Protein AF-A0A1E7L959-F1 (afdb_monomer_lite)

Foldseek 3Di:
DDLLVLLLVLLQDDLVCNVVSLQVVLVVCVVVVNPVSSVSSNVQARADLLLSLLLLCLVVPVVLCVVLLVLLVQLVVCVVVVPPVSNVVSVVVLVVSLVVSLVVSQVSCVVVVHHDDPVSSVLNSQLSVQLSPDVVSVVVSNSSNHRYRDHHDPPPPPPPD

Radius of gyration: 17.58 Å; chains: 1; bounding box: 43×31×48 Å

Organism: NCBI:txid518642

Sequence (161 aa):
MELDEVADELYGLRPQEFTAARDERARRARADGQRELAADIRSLRRPTAAAWASNLLVREQGEQVAPLLRLGEELRGAHRRLDGRELRTLSHRQHQLVDALAGKAAALASDAGSPLGQQARQEVAQTLHAVLADPDAAREWAAGRLSKPLAAAPGFEAAAR

pLDDT: mean 90.66, std 12.25, range [34.0, 97.44]

Structure (mmCIF, N/CA/C/O backbone):
data_AF-A0A1E7L959-F1
#
_entry.id   AF-A0A1E7L959-F1
#
loop_
_atom_site.group_PDB
_atom_site.id
_atom_site.type_symbol
_atom_site.label_atom_id
_atom_site.label_alt_id
_atom_site.label_comp_id
_atom_site.label_asym_id
_atom_site.label_entity_id
_atom_site.label_seq_id
_atom_site.pdbx_PDB_ins_code
_atom_site.Cartn_x
_atom_site.Cartn_y
_atom_site.Cartn_z
_atom_site.occupancy
_atom_site.B_iso_or_equiv
_atom_site.auth_seq_id
_atom_site.auth_comp_id
_atom_site.auth_asym_id
_atom_site.auth_atom_id
_atom_site.pdbx_PDB_model_num
ATOM 1 N N . MET A 1 1 ? -17.228 -12.710 11.879 1.00 71.12 1 MET A N 1
ATOM 2 C CA . MET A 1 1 ? -16.456 -11.517 11.508 1.00 71.12 1 MET A CA 1
ATOM 3 C C . MET A 1 1 ? -15.015 -11.863 11.764 1.00 71.12 1 MET A C 1
ATOM 5 O O . MET A 1 1 ? -14.642 -12.033 12.921 1.00 71.12 1 ME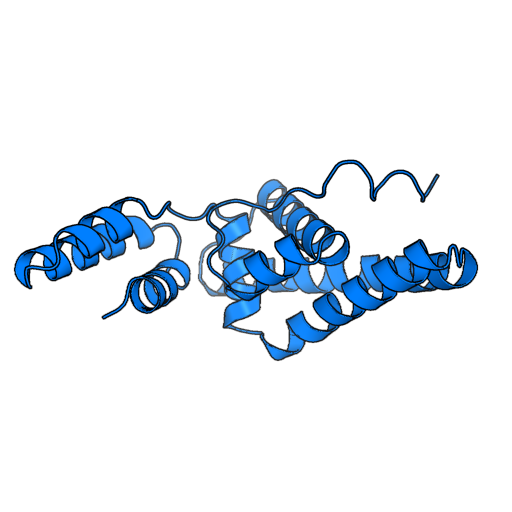T A O 1
ATOM 9 N N . GLU A 1 2 ? -14.265 -12.043 10.690 1.00 89.50 2 GLU A N 1
ATOM 10 C CA . GLU A 1 2 ? -12.842 -12.371 10.754 1.00 89.50 2 GLU A CA 1
ATOM 11 C C . GLU A 1 2 ? -12.003 -11.087 10.765 1.00 89.50 2 GLU A C 1
ATOM 13 O O . GLU A 1 2 ? -12.464 -10.025 10.337 1.00 89.50 2 GLU A O 1
ATOM 18 N N . LEU A 1 3 ? -10.760 -11.165 11.247 1.00 90.44 3 LEU A N 1
ATOM 19 C CA . LEU A 1 3 ? -9.862 -10.004 11.302 1.00 90.44 3 LEU A CA 1
ATOM 20 C C . LEU A 1 3 ? -9.667 -9.355 9.924 1.00 90.44 3 LEU A C 1
ATOM 22 O O . LEU A 1 3 ? -9.639 -8.129 9.833 1.00 90.44 3 LEU A O 1
ATOM 26 N N . ASP A 1 4 ? -9.564 -10.165 8.869 1.00 90.88 4 ASP A N 1
ATOM 27 C CA . ASP A 1 4 ? -9.371 -9.680 7.502 1.00 90.88 4 ASP A CA 1
ATOM 28 C C . ASP A 1 4 ? -10.560 -8.851 7.003 1.00 90.88 4 ASP A C 1
ATOM 30 O O . ASP A 1 4 ? -10.346 -7.787 6.427 1.00 90.88 4 ASP A O 1
ATOM 34 N N . GLU A 1 5 ? -11.798 -9.260 7.305 1.00 91.12 5 GLU A N 1
ATOM 35 C CA . GLU A 1 5 ? -13.008 -8.502 6.947 1.00 91.12 5 GLU A CA 1
ATOM 36 C C . GLU A 1 5 ? -13.015 -7.131 7.636 1.00 91.12 5 GLU A C 1
ATOM 38 O O . GLU A 1 5 ? -13.273 -6.102 7.010 1.00 91.12 5 GLU A O 1
ATOM 43 N N . VAL A 1 6 ? -12.663 -7.091 8.927 1.00 92.81 6 VAL A N 1
ATOM 44 C CA . VAL A 1 6 ? -12.575 -5.827 9.676 1.00 92.81 6 VAL A CA 1
ATOM 45 C C . VAL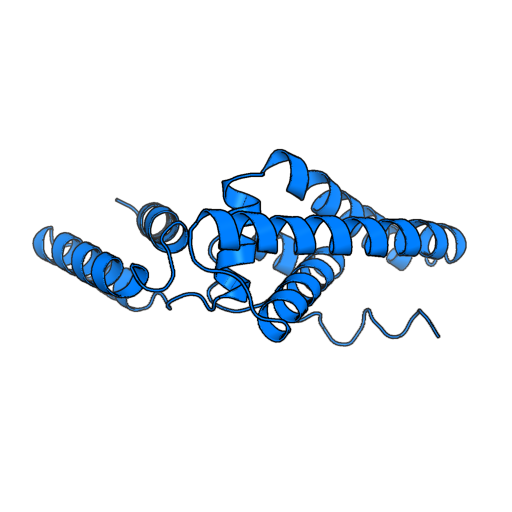 A 1 6 ? -11.461 -4.949 9.133 1.00 92.81 6 VAL A C 1
ATOM 47 O O . VAL A 1 6 ? -11.637 -3.739 8.997 1.00 92.81 6 VAL A O 1
ATOM 50 N N . ALA A 1 7 ? -10.304 -5.533 8.837 1.00 93.00 7 ALA A N 1
ATOM 51 C CA . ALA A 1 7 ? -9.190 -4.793 8.281 1.00 93.00 7 ALA A CA 1
ATOM 52 C C . ALA A 1 7 ? -9.550 -4.230 6.898 1.00 93.00 7 ALA A C 1
ATOM 54 O O . ALA A 1 7 ? -9.211 -3.082 6.614 1.00 93.00 7 ALA A O 1
ATOM 55 N N . ASP A 1 8 ? -10.287 -4.975 6.074 1.00 92.62 8 ASP A N 1
ATOM 56 C CA . ASP A 1 8 ? -10.742 -4.500 4.772 1.00 92.62 8 ASP A CA 1
ATOM 57 C C . ASP A 1 8 ? -11.702 -3.322 4.864 1.00 92.62 8 ASP A C 1
ATOM 59 O O . ASP A 1 8 ? -11.545 -2.357 4.115 1.00 92.62 8 ASP A O 1
ATOM 63 N N . GLU A 1 9 ? -12.637 -3.344 5.808 1.00 92.94 9 GLU A N 1
ATOM 64 C CA . GLU A 1 9 ? -13.481 -2.181 6.074 1.00 92.94 9 GLU A CA 1
ATOM 65 C C . GLU A 1 9 ? -12.647 -0.989 6.562 1.00 92.94 9 GLU A C 1
ATOM 67 O O . GLU A 1 9 ? -12.766 0.115 6.032 1.00 92.94 9 GLU A O 1
ATOM 72 N N . LEU A 1 10 ? -11.777 -1.201 7.557 1.00 95.25 10 LEU A N 1
ATOM 73 C CA . LEU A 1 10 ? -11.017 -0.124 8.193 1.00 95.25 10 LEU A CA 1
ATOM 74 C C . LEU A 1 10 ? -10.033 0.548 7.233 1.00 95.25 10 LEU A C 1
ATOM 76 O O . LEU A 1 10 ? -9.949 1.774 7.216 1.00 95.25 10 LEU A O 1
ATOM 80 N N . TYR A 1 11 ? -9.301 -0.219 6.423 1.00 95.44 11 TYR A N 1
ATOM 81 C CA . TYR A 1 11 ? -8.339 0.330 5.462 1.00 95.44 11 TYR A CA 1
ATOM 82 C C . TYR A 1 11 ? -8.994 0.942 4.213 1.00 95.44 11 TYR A C 1
ATOM 84 O O . TYR A 1 11 ? -8.295 1.611 3.449 1.00 95.44 11 TYR A O 1
ATOM 92 N N . GLY A 1 12 ? -10.309 0.771 4.027 1.00 91.50 12 GLY A N 1
ATOM 93 C CA . GLY A 1 12 ? -11.105 1.527 3.055 1.00 91.50 12 GLY A CA 1
ATOM 94 C C . GLY A 1 12 ? -11.533 2.917 3.547 1.00 91.50 12 GLY A C 1
ATOM 95 O O . GLY A 1 12 ? -11.858 3.782 2.736 1.00 91.50 12 GLY A O 1
ATOM 96 N N . LEU A 1 13 ? -11.507 3.167 4.860 1.00 93.44 13 LEU A N 1
ATOM 97 C CA . LEU A 1 13 ? -11.876 4.462 5.436 1.00 93.44 13 LEU A CA 1
ATOM 98 C C . LEU A 1 13 ? -10.776 5.505 5.251 1.00 93.44 13 LEU A C 1
ATOM 100 O O . LEU A 1 13 ? -9.591 5.184 5.114 1.00 93.44 13 LEU A O 1
ATOM 104 N N . ARG A 1 14 ? -11.151 6.786 5.341 1.00 92.25 14 ARG A N 1
ATOM 105 C CA . ARG A 1 14 ? -10.158 7.862 5.374 1.00 92.25 14 ARG A CA 1
ATOM 106 C C . ARG A 1 14 ? -9.314 7.758 6.649 1.00 92.25 14 ARG A C 1
ATOM 108 O O . ARG A 1 14 ? -9.831 7.368 7.704 1.00 92.25 14 ARG A O 1
ATOM 115 N N . PRO A 1 15 ? -8.033 8.173 6.624 1.00 91.19 15 PRO A N 1
ATOM 116 C CA . PRO A 1 15 ? -7.161 8.074 7.793 1.00 91.19 15 PRO A CA 1
ATOM 117 C C . PRO A 1 15 ? -7.732 8.754 9.046 1.00 91.19 15 PRO A C 1
ATOM 119 O O . PRO A 1 15 ? -7.504 8.283 10.160 1.00 91.19 15 PRO A O 1
ATOM 122 N N . GLN A 1 16 ? -8.487 9.846 8.889 1.00 92.00 16 GLN A N 1
ATOM 123 C CA . GLN A 1 16 ? -9.102 10.565 10.008 1.00 92.00 16 GLN A CA 1
ATOM 124 C C . GLN A 1 16 ? -10.241 9.769 10.674 1.00 92.00 16 GLN A C 1
ATOM 126 O O . GLN A 1 16 ? -10.470 9.928 11.870 1.00 92.00 16 GLN A O 1
ATOM 131 N N . GLU A 1 17 ? -10.916 8.891 9.931 1.00 93.81 17 GLU A N 1
ATOM 132 C CA . GLU A 1 17 ? -12.043 8.068 10.402 1.00 93.81 17 GLU A CA 1
ATOM 133 C C . GLU A 1 17 ? -11.577 6.727 10.990 1.00 93.81 17 GLU A C 1
ATOM 135 O O . GLU A 1 17 ? -12.257 6.138 11.833 1.00 93.81 17 GLU A O 1
ATOM 140 N N . PHE A 1 18 ? -10.383 6.274 10.593 1.00 95.69 18 PHE A N 1
ATOM 141 C CA . PHE A 1 18 ? -9.832 4.963 10.931 1.00 95.69 18 PHE A CA 1
ATOM 142 C C . PHE A 1 18 ? -9.842 4.663 12.434 1.00 95.69 18 PHE A C 1
ATOM 144 O O . PHE A 1 18 ? -10.320 3.613 12.852 1.00 95.69 18 PHE A O 1
ATOM 151 N N . THR A 1 19 ? -9.311 5.566 13.265 1.00 94.94 19 THR A N 1
ATOM 152 C CA . THR A 1 19 ? -9.138 5.295 14.703 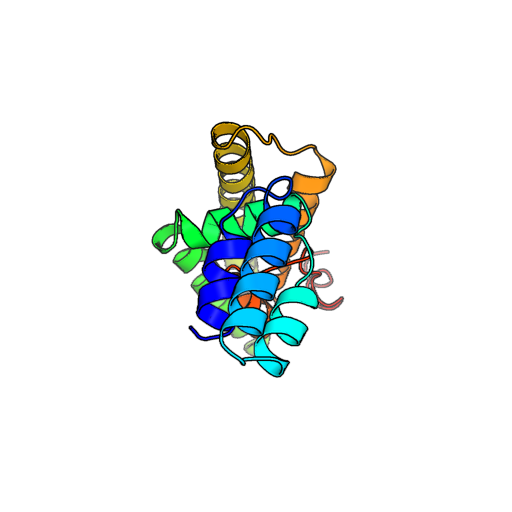1.00 94.94 19 THR A CA 1
ATOM 153 C C . THR A 1 19 ? -10.481 5.108 15.404 1.00 94.94 19 THR A C 1
ATOM 155 O O . THR A 1 19 ? -10.646 4.151 16.156 1.00 94.94 19 THR A O 1
ATOM 158 N N . ALA A 1 20 ? -11.451 5.984 15.121 1.00 96.38 20 ALA A N 1
ATOM 159 C CA . ALA A 1 20 ? -12.779 5.905 15.722 1.00 96.38 20 ALA A CA 1
ATOM 160 C C . ALA A 1 20 ? -13.502 4.615 15.305 1.00 96.38 20 ALA A C 1
ATOM 162 O O . ALA A 1 20 ? -14.057 3.913 16.151 1.00 96.38 20 ALA A O 1
ATOM 163 N N . ALA A 1 21 ? -13.435 4.259 14.019 1.00 96.81 21 ALA A N 1
ATOM 164 C CA . ALA A 1 21 ? -14.020 3.023 13.514 1.00 96.81 21 ALA A CA 1
ATOM 165 C C . ALA A 1 21 ? -13.336 1.772 14.091 1.00 96.81 21 ALA A C 1
ATOM 167 O O . ALA A 1 21 ? -14.020 0.837 14.505 1.00 96.81 21 ALA A O 1
ATOM 168 N N . ARG A 1 22 ? -11.999 1.758 14.185 1.00 97.25 22 ARG A N 1
ATOM 169 C CA . ARG A 1 22 ? -11.227 0.647 14.764 1.00 97.25 22 ARG A CA 1
ATOM 170 C C . ARG A 1 22 ? -11.616 0.404 16.216 1.00 97.25 22 ARG A C 1
ATOM 172 O O . ARG A 1 22 ? -11.838 -0.738 16.617 1.00 97.25 22 ARG A O 1
ATOM 179 N N . ASP A 1 23 ? -11.710 1.471 17.001 1.00 97.00 23 ASP A N 1
ATOM 180 C CA . ASP A 1 23 ? -12.041 1.371 18.418 1.00 97.00 23 ASP A CA 1
ATOM 181 C C . ASP A 1 23 ? -13.487 0.885 18.615 1.00 97.00 23 ASP A C 1
ATOM 183 O O . ASP A 1 23 ? -13.741 0.053 19.490 1.00 97.00 23 ASP A O 1
ATOM 187 N N . GLU A 1 24 ? -14.413 1.309 17.747 1.00 96.56 24 GLU A N 1
ATOM 188 C CA . GLU A 1 24 ? -15.788 0.806 17.719 1.00 96.56 24 GLU A CA 1
ATOM 189 C C . GLU A 1 24 ? -15.859 -0.685 17.365 1.00 96.56 24 GLU A C 1
ATOM 191 O O . GLU A 1 24 ? -16.514 -1.460 18.065 1.00 96.56 24 GLU A O 1
ATOM 196 N N . ARG A 1 25 ? -15.155 -1.116 16.311 1.00 95.62 25 ARG A N 1
ATOM 197 C CA . ARG A 1 25 ? -15.092 -2.528 15.898 1.00 95.62 25 ARG A CA 1
ATOM 198 C C . ARG A 1 25 ? -14.493 -3.402 17.001 1.00 95.62 25 ARG A C 1
ATOM 200 O O . ARG A 1 25 ? -15.067 -4.429 17.355 1.00 95.62 25 ARG A O 1
ATOM 207 N N . ALA A 1 26 ? -13.413 -2.947 17.636 1.00 96.12 26 ALA A N 1
ATOM 208 C CA . ALA A 1 26 ? -12.806 -3.639 18.769 1.00 96.12 26 ALA A CA 1
ATOM 209 C C . ALA A 1 26 ? -13.713 -3.684 20.011 1.00 96.12 26 ALA A C 1
ATOM 211 O O . ALA A 1 26 ? -13.611 -4.609 20.820 1.00 96.12 26 ALA A O 1
ATOM 212 N N . ARG A 1 27 ? -14.573 -2.680 20.219 1.00 96.25 27 ARG A N 1
ATOM 213 C CA . ARG A 1 27 ? -15.561 -2.689 21.305 1.00 96.25 27 ARG A CA 1
ATOM 214 C C . ARG A 1 27 ? -16.646 -3.734 21.048 1.00 96.25 27 ARG A C 1
ATOM 216 O O . ARG A 1 27 ? -16.962 -4.483 21.967 1.00 96.25 27 ARG A O 1
ATOM 223 N N . ARG A 1 28 ? -17.159 -3.814 19.815 1.00 94.56 28 ARG A N 1
ATOM 224 C CA . ARG A 1 28 ? -18.163 -4.814 19.407 1.00 94.56 28 ARG A CA 1
ATOM 225 C C . ARG A 1 28 ? -17.632 -6.237 19.547 1.00 94.56 28 ARG A C 1
ATOM 227 O O . ARG A 1 28 ? -18.209 -7.005 20.301 1.00 94.56 28 ARG A O 1
ATOM 234 N N . ALA A 1 29 ? -16.453 -6.524 18.992 1.00 95.25 29 ALA A N 1
ATOM 235 C CA . ALA A 1 29 ? -15.816 -7.835 19.132 1.00 95.25 29 ALA A CA 1
ATOM 236 C C . ALA A 1 29 ? -15.636 -8.254 20.609 1.00 95.25 29 ALA A C 1
ATOM 238 O O . ALA A 1 29 ? -15.861 -9.408 20.962 1.00 95.25 29 ALA A O 1
ATOM 239 N N . ARG A 1 30 ? -15.301 -7.318 21.519 1.00 94.62 30 ARG A N 1
ATOM 240 C CA . ARG A 1 30 ? -15.271 -7.617 22.968 1.00 94.62 30 ARG A CA 1
ATOM 241 C C . ARG A 1 30 ? -16.648 -7.941 23.540 1.00 94.62 30 ARG A C 1
ATOM 243 O O . ARG A 1 30 ? -16.729 -8.841 24.372 1.00 94.62 30 ARG A O 1
ATOM 250 N N . ALA A 1 31 ? -17.680 -7.189 23.158 1.00 95.25 31 ALA A N 1
ATOM 251 C CA . ALA A 1 31 ? -19.051 -7.417 23.614 1.00 95.25 31 ALA A CA 1
ATOM 252 C C . ALA A 1 31 ? -19.573 -8.791 23.162 1.00 95.25 31 ALA A C 1
ATOM 254 O O . ALA A 1 31 ? -20.251 -9.465 23.932 1.00 95.25 31 ALA A O 1
ATOM 255 N N . ASP A 1 32 ? -19.138 -9.241 21.986 1.00 94.31 32 ASP A N 1
ATOM 256 C CA . ASP A 1 32 ? -19.468 -10.546 21.408 1.00 94.31 32 ASP A CA 1
ATOM 257 C C . ASP A 1 32 ? -18.585 -11.692 21.956 1.00 94.31 32 ASP A C 1
ATOM 259 O O . ASP A 1 32 ? -18.640 -12.824 21.480 1.00 94.31 32 ASP A O 1
ATOM 263 N N . GLY A 1 33 ? -17.744 -11.423 22.963 1.00 95.62 33 GLY A N 1
ATOM 264 C CA . GLY A 1 33 ? -16.875 -12.415 23.611 1.00 95.62 33 GLY A CA 1
ATOM 265 C C . GLY A 1 33 ? -15.560 -12.713 22.878 1.00 95.62 33 GLY A C 1
ATOM 266 O O . GLY A 1 33 ? -14.728 -13.462 23.390 1.00 95.62 33 GLY A O 1
ATOM 267 N N . GLN A 1 34 ? -15.307 -12.082 21.731 1.00 95.75 34 GLN A N 1
ATOM 268 C CA . GLN A 1 34 ? -14.137 -12.303 20.876 1.00 95.75 34 GLN A CA 1
ATOM 269 C C . GLN A 1 34 ? -12.937 -11.451 21.329 1.00 95.75 34 GLN A C 1
ATOM 271 O O . GLN A 1 34 ? -12.534 -10.475 20.690 1.00 95.75 34 GLN A O 1
ATOM 276 N N . ARG A 1 35 ? -12.364 -11.790 22.490 1.00 94.19 35 ARG A N 1
ATOM 277 C CA . ARG A 1 35 ? -11.302 -10.986 23.129 1.00 94.19 35 ARG A CA 1
ATOM 278 C C . ARG A 1 35 ? -10.013 -10.890 22.309 1.00 94.19 35 ARG A C 1
ATOM 280 O O . ARG A 1 35 ? -9.429 -9.808 22.282 1.00 94.19 35 ARG A O 1
ATOM 287 N N . GLU A 1 36 ? -9.594 -11.985 21.677 1.00 95.81 36 GLU A N 1
ATOM 288 C CA . GLU A 1 36 ? -8.386 -12.042 20.837 1.00 95.81 36 GLU A CA 1
ATOM 289 C C . GLU A 1 36 ? -8.557 -11.183 19.585 1.00 95.81 36 GLU A C 1
ATOM 291 O O . GLU A 1 36 ? -7.820 -10.216 19.414 1.00 95.81 36 GLU A O 1
ATOM 296 N N . LEU A 1 37 ? -9.638 -11.398 18.826 1.00 93.94 37 LEU A N 1
ATOM 297 C CA . LEU A 1 37 ? -9.999 -10.558 17.680 1.00 93.94 37 LEU A CA 1
ATOM 298 C C . LEU A 1 37 ? -10.025 -9.068 18.048 1.00 93.94 37 LEU A C 1
ATOM 300 O O . LEU A 1 37 ? -9.526 -8.212 17.324 1.00 93.94 37 LEU A O 1
ATOM 304 N N . ALA A 1 38 ? -10.574 -8.724 19.210 1.00 95.75 38 ALA A N 1
ATOM 305 C CA . ALA A 1 38 ? -10.619 -7.343 19.654 1.00 95.75 38 ALA A CA 1
ATOM 306 C C . ALA A 1 38 ? -9.262 -6.754 20.087 1.00 95.75 38 ALA A C 1
ATOM 308 O O . ALA A 1 38 ? -9.139 -5.526 20.212 1.00 95.75 38 ALA A O 1
ATOM 309 N N . ALA A 1 39 ? -8.275 -7.592 20.410 1.00 96.12 39 ALA A N 1
ATOM 310 C CA . ALA A 1 39 ? -6.888 -7.183 20.602 1.00 96.12 39 ALA A CA 1
ATOM 311 C C . ALA A 1 39 ? -6.209 -6.982 19.242 1.00 96.12 39 ALA A C 1
ATOM 313 O O . ALA A 1 39 ? -5.598 -5.933 19.029 1.00 96.12 39 ALA A O 1
ATOM 314 N N . ASP A 1 40 ? -6.434 -7.899 18.303 1.00 96.25 40 ASP A N 1
ATOM 315 C CA . ASP A 1 40 ? -5.896 -7.826 16.946 1.00 96.25 40 ASP A CA 1
ATOM 316 C C . ASP A 1 40 ? -6.398 -6.584 16.208 1.00 96.25 40 ASP A C 1
ATOM 318 O O . ASP A 1 40 ? -5.590 -5.802 15.705 1.00 96.25 40 ASP A O 1
ATOM 322 N N . ILE A 1 41 ? -7.704 -6.294 16.259 1.00 95.81 41 ILE A N 1
ATOM 323 C CA . ILE A 1 41 ? -8.280 -5.069 15.682 1.00 95.81 41 ILE A CA 1
ATOM 324 C C . ILE A 1 41 ? -7.615 -3.818 16.272 1.00 95.81 41 ILE A C 1
ATOM 326 O O . ILE A 1 41 ? -7.314 -2.878 15.542 1.00 95.81 41 ILE A O 1
ATOM 330 N N . ARG A 1 42 ? -7.341 -3.781 17.585 1.00 94.81 42 ARG A N 1
ATOM 331 C CA . ARG A 1 42 ? -6.664 -2.630 18.219 1.00 94.81 42 ARG A CA 1
ATOM 332 C C . ARG A 1 42 ? -5.206 -2.490 17.797 1.00 94.81 42 ARG A C 1
ATOM 334 O O . ARG A 1 42 ? -4.687 -1.374 17.826 1.00 94.81 42 ARG A O 1
ATOM 341 N N . SER A 1 43 ? -4.558 -3.592 17.427 1.00 95.81 43 SER A N 1
ATOM 342 C CA . SER A 1 43 ? -3.177 -3.590 16.948 1.00 95.81 43 SER A CA 1
ATOM 343 C C . SER A 1 43 ? -3.041 -2.970 15.551 1.00 95.81 43 SER A C 1
ATOM 345 O O . SER A 1 43 ? -1.967 -2.463 15.210 1.00 95.81 43 SER A O 1
ATOM 347 N N . LEU A 1 44 ? -4.137 -2.927 14.777 1.00 95.88 44 LEU A N 1
ATOM 348 C CA . LEU A 1 44 ? -4.165 -2.307 13.457 1.00 95.88 44 LEU A CA 1
ATOM 349 C C . LEU A 1 44 ? -3.777 -0.829 13.541 1.00 95.88 44 LEU A C 1
ATOM 351 O O . LEU A 1 44 ? -4.316 -0.031 14.325 1.00 95.88 44 LEU A O 1
ATOM 355 N N . ARG A 1 45 ? -2.812 -0.466 12.698 1.00 95.81 45 ARG A N 1
ATOM 356 C CA . ARG A 1 45 ? -2.251 0.880 12.639 1.00 95.81 45 ARG A CA 1
ATOM 357 C C . ARG A 1 45 ? -2.994 1.711 11.613 1.00 95.81 45 ARG A C 1
ATOM 359 O O . ARG A 1 45 ? -3.206 1.262 10.488 1.00 95.81 45 ARG A O 1
ATOM 366 N N . ARG A 1 46 ? -3.297 2.952 11.996 1.00 95.38 46 ARG A N 1
ATOM 367 C CA . ARG A 1 46 ? -3.820 3.961 11.077 1.00 95.38 46 ARG A CA 1
ATOM 368 C C . ARG A 1 46 ? -2.861 4.117 9.889 1.00 95.38 46 ARG A C 1
ATOM 370 O O . ARG A 1 46 ? -1.670 4.327 10.138 1.00 95.38 46 ARG A O 1
ATOM 377 N N . PRO A 1 47 ? -3.355 4.057 8.642 1.00 96.06 47 PRO A N 1
ATOM 378 C CA . PRO A 1 47 ? -2.514 4.254 7.474 1.00 96.06 47 PRO A CA 1
ATOM 379 C C . PRO A 1 47 ? -1.975 5.686 7.400 1.00 96.06 47 PRO A C 1
ATOM 381 O O . PRO A 1 47 ? -2.653 6.646 7.781 1.00 96.06 47 PRO A O 1
ATOM 384 N N . THR A 1 48 ? -0.752 5.845 6.890 1.00 96.56 48 THR A N 1
ATOM 385 C CA . THR A 1 48 ? -0.270 7.157 6.431 1.00 96.56 48 THR A CA 1
ATOM 386 C C . THR A 1 48 ? -1.061 7.611 5.200 1.00 96.56 48 THR A C 1
ATOM 388 O O . THR A 1 48 ? -1.716 6.803 4.544 1.00 96.56 48 THR A O 1
ATOM 391 N N . ALA A 1 49 ? -0.992 8.900 4.851 1.00 95.62 49 ALA A N 1
ATOM 392 C CA . ALA A 1 49 ? -1.692 9.425 3.674 1.00 95.62 49 ALA A CA 1
ATOM 393 C C . ALA A 1 49 ? -1.282 8.704 2.375 1.00 95.62 49 ALA A C 1
ATOM 395 O O . ALA A 1 49 ? -2.141 8.349 1.572 1.00 95.62 49 ALA A O 1
ATOM 396 N N . ALA A 1 50 ? 0.015 8.433 2.200 1.00 96.44 50 ALA A N 1
ATOM 397 C CA . ALA A 1 50 ? 0.526 7.685 1.056 1.00 96.44 50 ALA A CA 1
ATOM 398 C C . ALA A 1 50 ? 0.068 6.218 1.059 1.00 96.44 50 ALA A C 1
ATOM 400 O O . ALA A 1 50 ? -0.387 5.722 0.034 1.00 96.44 50 ALA A O 1
ATOM 401 N N . ALA A 1 51 ? 0.117 5.537 2.211 1.00 97.19 51 ALA A N 1
ATOM 402 C CA . ALA A 1 51 ? -0.346 4.153 2.324 1.00 97.19 51 ALA A CA 1
ATOM 403 C C . ALA A 1 51 ? -1.848 4.026 2.028 1.00 97.19 51 ALA A C 1
ATOM 405 O O . ALA A 1 51 ? -2.264 3.141 1.286 1.00 97.19 51 ALA A O 1
ATOM 406 N N . TRP A 1 52 ? -2.655 4.953 2.548 1.00 97.44 52 TRP A N 1
ATOM 407 C CA . TRP A 1 52 ? -4.087 5.011 2.270 1.00 97.44 52 TRP A CA 1
ATOM 408 C C . TRP A 1 52 ? -4.380 5.258 0.787 1.00 97.44 52 TRP A C 1
ATOM 410 O O . TRP A 1 52 ? -5.193 4.542 0.214 1.00 97.44 52 TRP A O 1
ATOM 420 N N . ALA A 1 53 ? -3.688 6.197 0.136 1.00 96.50 53 ALA A N 1
ATOM 421 C CA . ALA A 1 53 ? -3.871 6.434 -1.297 1.00 96.50 53 ALA A CA 1
ATOM 422 C C . ALA A 1 53 ? -3.474 5.215 -2.149 1.00 96.50 53 ALA A C 1
ATOM 424 O O . ALA A 1 53 ? -4.156 4.888 -3.120 1.00 96.50 53 ALA A O 1
ATOM 425 N N . SER A 1 54 ? -2.415 4.500 -1.758 1.00 96.31 54 SER A N 1
ATOM 426 C CA . SER A 1 54 ? -2.029 3.229 -2.379 1.00 96.31 54 SER A CA 1
ATOM 427 C C . SER A 1 54 ? -3.088 2.137 -2.183 1.00 96.31 54 SER A C 1
ATOM 429 O O . SER A 1 54 ? -3.356 1.394 -3.125 1.00 96.31 54 SER A O 1
ATOM 431 N N . ASN A 1 55 ? -3.720 2.053 -1.005 1.00 96.31 55 ASN A N 1
ATOM 432 C CA . ASN A 1 55 ? -4.832 1.128 -0.749 1.00 96.31 55 ASN A CA 1
ATOM 433 C C . ASN A 1 55 ? -6.067 1.490 -1.580 1.00 96.31 55 ASN A C 1
ATOM 435 O O . ASN A 1 55 ? -6.701 0.610 -2.156 1.00 96.31 55 ASN A O 1
ATOM 439 N N . LEU A 1 56 ? -6.389 2.783 -1.671 1.00 94.50 56 LEU A N 1
ATOM 440 C CA . LEU A 1 56 ? -7.516 3.297 -2.446 1.00 94.50 56 LEU A CA 1
ATOM 441 C C . LEU A 1 56 ? -7.368 2.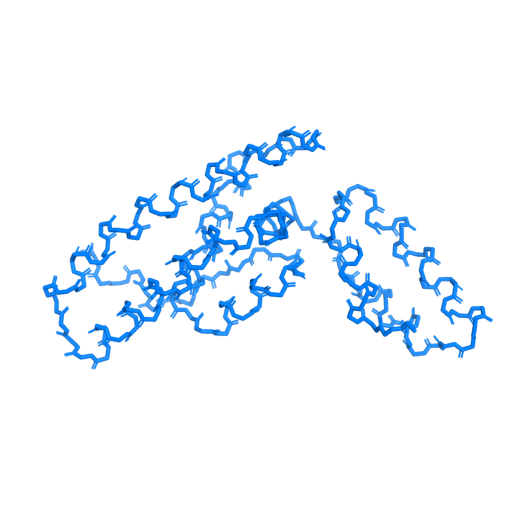953 -3.931 1.00 94.50 56 LEU A C 1
ATOM 443 O O . LEU A 1 56 ? -8.327 2.526 -4.564 1.00 94.50 56 LEU A O 1
ATOM 447 N N . LEU A 1 57 ? -6.151 3.054 -4.472 1.00 94.06 57 LEU A N 1
ATOM 448 C CA . LEU A 1 57 ? -5.858 2.648 -5.845 1.00 94.06 57 LEU A CA 1
ATOM 449 C C . LEU A 1 57 ? -6.170 1.161 -6.089 1.00 94.06 57 LEU A C 1
ATOM 451 O O . LEU A 1 57 ? -6.765 0.825 -7.107 1.00 94.06 57 LEU A O 1
ATOM 455 N N . VAL A 1 58 ? -5.810 0.272 -5.162 1.00 94.06 58 VAL A N 1
ATOM 456 C CA . VAL A 1 58 ? -6.085 -1.172 -5.286 1.00 94.06 58 VAL A CA 1
ATOM 457 C C . VAL A 1 58 ? -7.578 -1.470 -5.156 1.00 94.06 58 VAL A C 1
ATOM 459 O O . VAL A 1 58 ? -8.110 -2.276 -5.916 1.00 94.06 58 VAL A O 1
ATOM 462 N N . ARG A 1 59 ? -8.261 -0.790 -4.231 1.00 90.44 59 ARG A N 1
ATOM 463 C CA . ARG A 1 59 ? -9.682 -1.008 -3.923 1.00 90.44 59 ARG A CA 1
ATOM 464 C C . ARG A 1 59 ? -10.614 -0.491 -5.016 1.00 90.44 59 ARG A C 1
ATOM 466 O O . ARG A 1 59 ? -11.540 -1.191 -5.404 1.00 90.44 59 ARG A O 1
ATOM 473 N N . GLU A 1 60 ? -10.344 0.697 -5.546 1.00 87.88 60 GLU A N 1
ATOM 474 C CA . GLU A 1 60 ? -11.206 1.354 -6.539 1.00 87.88 60 GLU A CA 1
ATOM 475 C C . GLU A 1 60 ? -10.835 0.993 -7.983 1.00 87.88 60 GLU A C 1
ATOM 477 O O . GLU A 1 60 ? -11.607 1.229 -8.910 1.00 87.88 60 GLU A O 1
ATOM 482 N N . GLN A 1 61 ? -9.612 0.501 -8.218 1.00 82.56 61 GLN A N 1
ATOM 483 C CA . GLN A 1 61 ? -9.048 0.358 -9.565 1.00 82.56 61 GLN A CA 1
ATOM 484 C C . GLN A 1 61 ? -8.306 -0.969 -9.752 1.00 82.56 61 GLN A C 1
ATOM 486 O O . GLN A 1 61 ? -7.244 -1.010 -10.378 1.00 82.56 61 GLN A O 1
ATOM 491 N N . GLY A 1 62 ? -8.891 -2.064 -9.257 1.00 76.44 62 GLY A N 1
ATOM 492 C CA . GLY A 1 62 ? -8.332 -3.421 -9.335 1.00 76.44 62 GLY A CA 1
ATOM 493 C C . GLY A 1 62 ? -7.829 -3.827 -10.732 1.00 76.44 62 GLY A C 1
ATOM 494 O O . GLY A 1 62 ? -6.748 -4.396 -10.878 1.00 76.44 62 GLY A O 1
ATOM 495 N N . GLU A 1 63 ? -8.545 -3.461 -11.798 1.00 78.75 63 GLU A N 1
ATOM 496 C CA . GLU A 1 63 ? -8.112 -3.762 -13.173 1.00 78.75 63 GLU A CA 1
ATOM 497 C C . GLU A 1 63 ? -6.881 -2.956 -13.613 1.00 78.75 63 GLU A C 1
ATOM 499 O O . GLU A 1 63 ? -6.078 -3.423 -14.422 1.00 78.75 63 GLU A O 1
ATOM 504 N N . GLN A 1 64 ? -6.699 -1.752 -13.066 1.00 80.12 64 GLN A N 1
ATOM 505 C CA . GLN A 1 64 ? -5.616 -0.843 -13.451 1.00 80.12 64 GLN A CA 1
ATOM 506 C C . GLN A 1 64 ? -4.326 -1.095 -12.674 1.00 80.12 64 GLN A C 1
ATOM 508 O O . GLN A 1 64 ? -3.260 -0.675 -13.122 1.00 80.12 64 GLN A O 1
ATOM 513 N N . VAL A 1 65 ? -4.391 -1.829 -11.559 1.00 86.56 65 VAL A N 1
ATOM 514 C CA . VAL A 1 65 ? -3.198 -2.286 -10.831 1.00 86.56 65 VAL A CA 1
ATOM 515 C C . VAL A 1 65 ? -2.596 -3.564 -11.426 1.00 86.56 65 VAL A C 1
ATOM 517 O O . VAL A 1 65 ? -1.388 -3.782 -11.324 1.00 86.56 65 VAL A O 1
ATOM 520 N N . ALA A 1 66 ? -3.388 -4.375 -12.137 1.00 90.44 66 ALA A N 1
ATOM 521 C CA . ALA A 1 66 ? -2.922 -5.616 -12.760 1.00 90.44 66 ALA A CA 1
ATOM 522 C C . ALA A 1 66 ? -1.762 -5.434 -13.772 1.00 90.44 66 ALA A C 1
ATOM 524 O O . ALA A 1 66 ? -0.838 -6.252 -13.762 1.00 90.44 66 ALA A O 1
ATOM 525 N N . PRO A 1 67 ? -1.731 -4.385 -14.625 1.00 93.44 67 PRO A N 1
ATOM 526 C CA . PRO A 1 67 ? -0.567 -4.077 -15.454 1.00 93.44 67 PRO A CA 1
ATOM 527 C C . PRO A 1 67 ? 0.733 -3.884 -14.665 1.00 93.44 67 PRO A C 1
ATOM 529 O O . PRO A 1 67 ? 1.783 -4.291 -15.156 1.00 93.44 67 PRO A O 1
ATOM 532 N N . LEU A 1 68 ? 0.677 -3.300 -13.460 1.00 94.50 68 LEU A N 1
ATOM 533 C CA . LEU A 1 68 ? 1.866 -3.083 -12.631 1.00 94.50 68 LEU A CA 1
ATOM 534 C C . LEU A 1 68 ? 2.399 -4.411 -12.092 1.00 94.50 68 LEU A C 1
ATOM 536 O O . LEU A 1 68 ? 3.596 -4.668 -12.168 1.00 94.50 68 LEU A O 1
ATOM 540 N N . LEU A 1 69 ? 1.506 -5.283 -11.618 1.00 94.50 69 LEU A N 1
ATOM 541 C CA . LEU A 1 69 ? 1.878 -6.611 -11.124 1.00 94.50 69 LEU A CA 1
ATOM 542 C C . LEU A 1 69 ? 2.558 -7.447 -12.219 1.00 94.50 69 LEU A C 1
ATOM 544 O O . LEU A 1 69 ? 3.642 -7.988 -11.994 1.00 94.50 69 LEU A O 1
ATOM 548 N N . ARG A 1 70 ? 1.982 -7.462 -13.432 1.00 95.00 70 ARG A N 1
ATOM 549 C CA . ARG A 1 70 ? 2.581 -8.138 -14.597 1.00 95.00 70 ARG A CA 1
ATOM 550 C C . ARG A 1 70 ? 3.935 -7.547 -14.977 1.00 95.00 70 ARG A C 1
ATOM 552 O O . ARG A 1 70 ? 4.876 -8.291 -15.227 1.00 95.00 70 ARG A O 1
ATOM 559 N N . LEU A 1 71 ? 4.061 -6.219 -14.975 1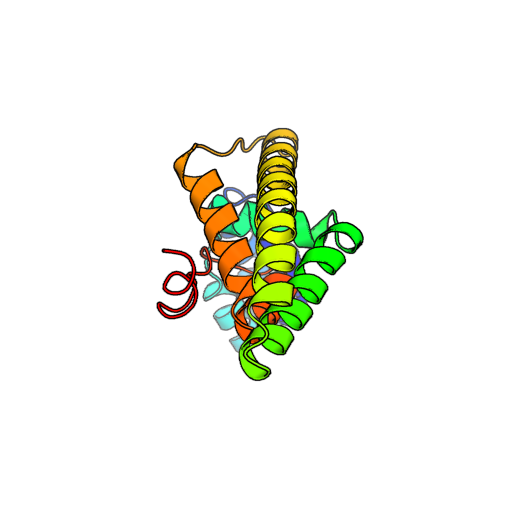.00 95.56 71 LEU A N 1
ATOM 560 C CA . LEU A 1 71 ? 5.336 -5.567 -15.267 1.00 95.56 71 LEU A CA 1
ATOM 561 C C . LEU A 1 71 ? 6.422 -5.946 -14.248 1.00 95.56 71 LEU A 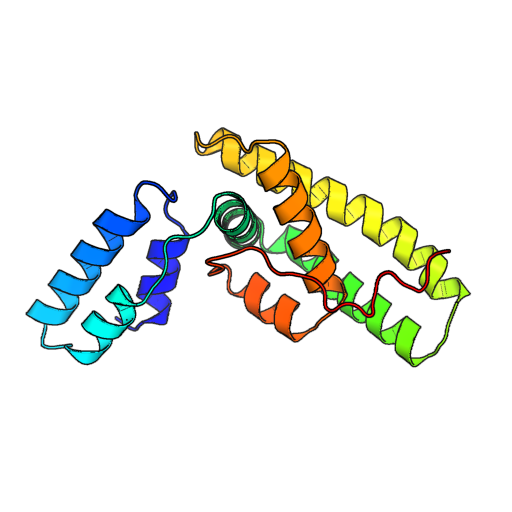C 1
ATOM 563 O O . LEU A 1 71 ? 7.571 -6.152 -14.630 1.00 95.56 71 LEU A O 1
ATOM 567 N N . GLY A 1 72 ? 6.069 -6.087 -12.968 1.00 94.62 72 GLY A N 1
ATOM 568 C CA . GLY A 1 72 ? 6.995 -6.570 -11.942 1.00 94.62 72 GLY A CA 1
ATOM 569 C C . GLY A 1 72 ? 7.488 -7.994 -12.222 1.00 94.62 72 GLY A C 1
ATOM 570 O O . GLY A 1 72 ? 8.671 -8.292 -12.060 1.00 94.62 72 GLY A O 1
ATOM 571 N N . GLU A 1 73 ? 6.611 -8.882 -12.692 1.00 94.75 73 GLU A N 1
ATOM 572 C CA . GLU A 1 73 ? 6.994 -10.236 -13.111 1.00 94.75 73 GLU A CA 1
ATOM 573 C C . GLU A 1 73 ? 7.922 -10.230 -14.334 1.00 94.75 73 GLU A C 1
ATOM 575 O O . GLU A 1 73 ? 8.948 -10.919 -14.313 1.00 94.75 73 GLU A O 1
ATOM 580 N N . GLU A 1 74 ? 7.602 -9.426 -15.355 1.00 95.50 74 GLU A N 1
ATOM 581 C CA . GLU A 1 74 ? 8.423 -9.229 -16.559 1.00 95.50 74 GLU A CA 1
ATOM 582 C C . GLU A 1 74 ? 9.831 -8.731 -16.182 1.00 95.50 74 GLU A C 1
ATOM 584 O O . GLU A 1 74 ? 10.827 -9.351 -16.560 1.00 95.50 74 GLU A O 1
ATOM 589 N N . LEU A 1 75 ? 9.924 -7.676 -15.361 1.00 93.38 75 LEU A N 1
ATOM 590 C CA . LEU A 1 75 ? 11.188 -7.089 -14.899 1.00 93.38 75 LEU A CA 1
ATOM 591 C C . LEU A 1 75 ? 12.043 -8.095 -14.127 1.00 93.38 75 LEU A C 1
ATOM 593 O O . LEU A 1 75 ? 13.217 -8.295 -14.445 1.00 93.38 75 LEU A O 1
ATOM 597 N N . ARG A 1 76 ? 11.463 -8.773 -13.130 1.00 92.56 76 ARG A N 1
ATOM 598 C CA . ARG A 1 76 ? 12.185 -9.792 -12.351 1.00 92.56 76 ARG A CA 1
ATOM 599 C C . ARG A 1 76 ? 12.619 -10.968 -13.231 1.00 92.56 76 ARG A C 1
ATOM 601 O O . ARG A 1 76 ? 13.683 -11.544 -13.005 1.00 92.56 76 ARG A O 1
ATOM 608 N N . GLY A 1 77 ? 11.818 -11.328 -14.234 1.00 93.88 77 GLY A N 1
ATOM 609 C CA . GLY A 1 77 ? 12.155 -12.336 -15.238 1.00 93.88 77 GLY A CA 1
ATOM 610 C C . GLY A 1 77 ? 13.352 -11.936 -16.101 1.00 93.88 77 GLY A C 1
ATOM 611 O O . GLY A 1 77 ? 14.299 -12.714 -16.214 1.00 93.88 77 GLY A O 1
ATOM 612 N N . ALA A 1 78 ? 13.337 -10.723 -16.656 1.00 92.75 78 ALA A N 1
ATOM 613 C CA . ALA A 1 78 ? 14.426 -10.174 -17.463 1.00 92.75 78 ALA A CA 1
ATOM 614 C C . ALA A 1 78 ? 15.728 -10.041 -16.653 1.00 92.75 78 ALA A C 1
ATOM 616 O O . ALA A 1 78 ? 16.795 -10.421 -17.138 1.00 92.75 78 ALA A O 1
ATOM 617 N N . HIS A 1 79 ? 15.640 -9.619 -15.384 1.00 88.94 79 HIS A N 1
ATOM 618 C CA . HIS A 1 79 ? 16.782 -9.588 -14.463 1.00 88.94 79 HIS A CA 1
ATOM 619 C C . HIS A 1 79 ? 17.402 -10.972 -14.249 1.00 88.94 79 HIS A C 1
ATOM 621 O O . HIS A 1 79 ? 18.618 -11.111 -14.361 1.00 88.94 79 HIS A O 1
ATOM 627 N N . ARG A 1 80 ? 16.594 -12.014 -13.994 1.00 93.19 80 ARG A N 1
ATOM 628 C CA . ARG A 1 80 ? 17.101 -13.393 -13.838 1.00 93.19 80 ARG A CA 1
ATOM 629 C C . ARG A 1 80 ? 17.774 -13.929 -15.103 1.00 93.19 80 ARG A C 1
ATOM 631 O O . ARG A 1 80 ? 18.683 -14.745 -14.997 1.00 93.19 80 ARG A O 1
ATOM 638 N N . ARG A 1 81 ? 17.329 -13.489 -16.284 1.00 94.50 81 ARG A N 1
ATOM 639 C CA . ARG A 1 81 ? 17.919 -13.855 -17.584 1.00 94.50 81 ARG A CA 1
ATOM 640 C C . ARG A 1 81 ? 19.121 -12.996 -17.984 1.00 94.50 81 ARG A C 1
ATOM 642 O O . ARG A 1 81 ? 19.760 -13.319 -18.978 1.00 94.50 81 ARG A O 1
ATOM 649 N N . LEU A 1 82 ? 19.422 -11.927 -17.239 1.00 92.75 82 LEU A N 1
ATOM 650 C CA . LEU A 1 82 ? 20.435 -10.923 -17.585 1.00 92.75 82 LEU A CA 1
ATOM 651 C C . LEU A 1 82 ? 20.200 -10.278 -18.971 1.00 92.75 82 LEU A C 1
ATOM 653 O O . LEU A 1 82 ? 21.148 -9.892 -19.655 1.00 92.75 82 LEU A O 1
ATOM 657 N N . ASP A 1 83 ? 18.936 -10.134 -19.392 1.00 93.06 83 ASP A N 1
ATOM 658 C CA . ASP A 1 83 ? 18.591 -9.534 -20.687 1.00 93.06 83 ASP A CA 1
ATOM 659 C C . ASP A 1 83 ? 18.572 -8.002 -20.597 1.00 93.06 83 ASP A C 1
ATOM 661 O O . ASP A 1 83 ? 17.545 -7.360 -20.366 1.00 93.06 83 ASP A O 1
ATOM 665 N N . GLY A 1 84 ? 19.738 -7.388 -20.798 1.00 90.00 84 GLY A N 1
ATOM 666 C CA . GLY A 1 84 ? 19.883 -5.934 -20.751 1.00 90.00 84 GLY A CA 1
ATOM 667 C C . GLY A 1 84 ? 19.063 -5.177 -21.804 1.00 90.00 84 GLY A C 1
ATOM 668 O O . GLY A 1 84 ? 18.775 -3.995 -21.610 1.00 90.00 84 GLY A O 1
ATOM 669 N N . ARG A 1 85 ? 18.686 -5.805 -22.927 1.00 90.75 85 ARG A N 1
ATOM 670 C CA . ARG A 1 85 ? 17.873 -5.145 -23.960 1.00 90.75 85 ARG A CA 1
ATOM 671 C C . ARG A 1 85 ? 16.414 -5.094 -23.529 1.00 90.75 85 ARG A C 1
ATOM 673 O O . ARG A 1 85 ? 15.811 -4.026 -23.615 1.00 90.75 85 ARG A O 1
ATOM 680 N N . GLU A 1 86 ? 15.888 -6.214 -23.049 1.00 90.44 86 GLU A N 1
ATOM 681 C CA . GLU A 1 86 ? 14.539 -6.302 -22.496 1.00 90.44 86 GLU A CA 1
ATOM 682 C C . GLU A 1 86 ? 14.389 -5.385 -21.278 1.00 90.44 86 GLU A C 1
ATOM 684 O O . GLU A 1 86 ? 13.438 -4.608 -21.219 1.00 90.44 86 GLU A O 1
ATOM 689 N N . LEU A 1 87 ? 15.380 -5.364 -20.376 1.00 91.44 87 LEU A N 1
ATOM 690 C CA . LEU A 1 87 ? 15.389 -4.465 -19.219 1.00 91.44 87 LEU A CA 1
ATOM 691 C C . LEU A 1 87 ? 15.233 -2.994 -19.623 1.00 91.44 87 LEU A C 1
ATOM 693 O O . LEU A 1 87 ? 14.371 -2.314 -19.077 1.00 91.44 87 LEU A O 1
ATOM 697 N N . ARG A 1 88 ? 15.975 -2.508 -20.630 1.00 90.88 88 ARG A N 1
ATOM 698 C CA . ARG A 1 88 ? 15.835 -1.116 -21.106 1.00 90.88 88 ARG A CA 1
ATOM 699 C C . ARG A 1 88 ? 14.429 -0.806 -21.621 1.00 90.88 88 ARG A C 1
ATOM 701 O O . ARG A 1 88 ? 13.910 0.280 -21.363 1.00 90.88 88 ARG A O 1
ATOM 708 N N . THR A 1 89 ? 13.809 -1.739 -22.342 1.00 91.00 89 THR A N 1
ATOM 709 C CA . THR A 1 89 ? 12.429 -1.580 -22.824 1.00 91.00 89 THR A CA 1
ATOM 710 C C . THR A 1 89 ? 11.436 -1.542 -21.661 1.00 91.00 89 THR A C 1
ATOM 712 O O . THR A 1 89 ? 10.565 -0.670 -21.623 1.00 91.00 89 THR A O 1
ATOM 715 N N . LEU A 1 90 ? 11.589 -2.439 -20.686 1.00 92.75 90 LEU A N 1
ATOM 716 C CA . LEU A 1 90 ? 10.718 -2.511 -19.514 1.00 92.75 90 LEU A CA 1
ATOM 717 C C . LEU A 1 90 ? 10.881 -1.297 -18.586 1.00 92.75 90 LEU A C 1
ATOM 719 O O . LEU A 1 90 ? 9.880 -0.816 -18.059 1.00 92.75 90 LEU A O 1
ATOM 723 N N . SER A 1 91 ? 12.088 -0.736 -18.446 1.00 90.38 91 SER A N 1
ATOM 724 C CA . SER A 1 91 ? 12.332 0.471 -17.641 1.00 90.38 91 SER A CA 1
ATOM 725 C C . SER A 1 91 ? 11.539 1.685 -18.137 1.00 90.38 91 SER A C 1
ATOM 727 O O . SER A 1 91 ? 11.005 2.446 -17.331 1.00 90.38 91 SER A O 1
ATOM 729 N N . HIS A 1 92 ? 11.399 1.864 -19.456 1.00 90.75 92 HIS A N 1
ATOM 730 C CA . HIS A 1 92 ? 10.589 2.962 -19.997 1.00 90.75 92 HIS A CA 1
ATOM 731 C C . HIS A 1 92 ? 9.101 2.793 -19.655 1.00 90.75 92 HIS A C 1
ATOM 733 O O . HIS A 1 92 ? 8.452 3.736 -19.198 1.00 90.75 92 HIS A O 1
ATOM 739 N N . ARG A 1 93 ? 8.581 1.568 -19.809 1.00 93.69 93 ARG A N 1
ATOM 740 C CA . ARG A 1 93 ? 7.201 1.213 -19.445 1.00 93.69 93 ARG A CA 1
ATOM 741 C C . ARG A 1 93 ? 6.952 1.375 -17.943 1.00 93.69 93 ARG A C 1
ATOM 743 O O . ARG A 1 93 ? 5.878 1.825 -17.551 1.00 93.69 93 ARG A O 1
ATOM 750 N N . GLN A 1 94 ? 7.948 1.051 -17.117 1.00 94.25 94 GLN A N 1
ATOM 751 C CA . GLN A 1 94 ? 7.916 1.240 -15.668 1.00 94.25 94 GLN A CA 1
ATOM 752 C C . GLN A 1 94 ? 7.694 2.702 -15.294 1.00 94.25 94 GLN A C 1
ATOM 754 O O . GLN A 1 94 ? 6.765 2.972 -14.539 1.00 94.25 94 GLN A O 1
ATOM 759 N N . HIS A 1 95 ? 8.488 3.639 -15.822 1.00 92.19 95 HIS A N 1
ATOM 760 C CA . HIS A 1 95 ? 8.328 5.057 -15.480 1.00 92.19 95 HIS A CA 1
ATOM 761 C C . HIS A 1 95 ? 6.929 5.574 -15.834 1.00 92.19 95 HIS A C 1
ATOM 763 O O . HIS A 1 95 ? 6.244 6.127 -14.979 1.00 92.19 95 HIS A O 1
ATOM 769 N N . GLN A 1 96 ? 6.457 5.298 -17.054 1.00 94.06 96 GLN A N 1
ATOM 770 C CA . GLN A 1 96 ? 5.130 5.733 -17.502 1.00 94.06 96 GLN A CA 1
ATOM 771 C C . GLN A 1 96 ? 4.000 5.184 -16.623 1.00 94.06 96 GLN A C 1
ATOM 773 O O . GLN A 1 96 ? 3.065 5.909 -16.284 1.00 94.06 96 GLN A O 1
ATOM 778 N N . LEU A 1 97 ? 4.075 3.901 -16.259 1.00 94.88 97 LEU A N 1
ATOM 779 C CA . LEU A 1 97 ? 3.033 3.257 -15.469 1.00 94.88 97 LEU A CA 1
ATOM 780 C C . LEU A 1 97 ? 3.038 3.731 -14.011 1.00 94.88 97 LEU A C 1
ATOM 782 O O . LEU A 1 97 ? 1.968 3.961 -13.449 1.00 94.88 97 LEU A O 1
ATOM 786 N N . VAL A 1 98 ? 4.219 3.905 -13.411 1.00 95.00 98 VAL A N 1
ATOM 787 C CA . VAL A 1 98 ? 4.350 4.440 -12.048 1.00 95.00 98 VAL A CA 1
ATOM 788 C C . VAL A 1 98 ? 3.804 5.864 -11.977 1.00 95.00 98 VAL A C 1
ATOM 790 O O . VAL A 1 98 ? 2.987 6.142 -11.101 1.00 95.00 98 VAL A O 1
ATOM 793 N N . ASP A 1 99 ? 4.171 6.736 -12.919 1.00 94.00 99 ASP A N 1
ATOM 794 C CA . ASP A 1 99 ? 3.691 8.122 -12.951 1.00 94.00 99 ASP A CA 1
ATOM 795 C C . ASP A 1 99 ? 2.166 8.191 -13.114 1.00 94.00 99 ASP A C 1
ATOM 797 O O . ASP A 1 99 ? 1.486 8.922 -12.386 1.00 94.00 99 ASP A O 1
ATOM 801 N N . ALA A 1 100 ? 1.607 7.387 -14.024 1.00 94.75 100 ALA A N 1
ATOM 802 C CA . ALA A 1 100 ? 0.166 7.327 -14.251 1.00 94.75 100 ALA A CA 1
ATOM 803 C C . ALA A 1 100 ? -0.598 6.865 -12.997 1.00 94.75 100 ALA A C 1
ATOM 805 O O . ALA A 1 100 ? -1.593 7.481 -12.608 1.00 94.75 100 ALA A O 1
ATOM 806 N N . LEU A 1 101 ? -0.125 5.806 -12.335 1.00 95.44 101 LEU A N 1
ATOM 807 C CA . LEU A 1 101 ? -0.766 5.266 -11.135 1.00 95.44 101 LEU A CA 1
ATOM 808 C C . LEU A 1 101 ? -0.599 6.183 -9.920 1.00 95.44 101 LEU A C 1
ATOM 810 O O . LEU A 1 101 ? -1.557 6.365 -9.168 1.00 95.44 101 LEU A O 1
ATOM 814 N N . ALA A 1 102 ? 0.564 6.814 -9.744 1.00 94.88 102 ALA A N 1
ATOM 815 C CA . ALA A 1 102 ? 0.781 7.792 -8.681 1.00 94.88 102 ALA A CA 1
ATOM 816 C C . ALA A 1 102 ? -0.111 9.032 -8.866 1.00 94.88 102 ALA A C 1
ATOM 818 O O . ALA A 1 102 ? -0.733 9.501 -7.908 1.00 94.88 102 ALA A O 1
ATOM 819 N N . GLY A 1 103 ? -0.239 9.528 -10.102 1.00 95.00 103 GLY A N 1
ATOM 820 C CA . GLY A 1 103 ? -1.169 10.605 -10.444 1.00 95.00 103 GLY A CA 1
ATOM 821 C C . GLY A 1 103 ? -2.621 10.223 -10.156 1.00 95.00 103 GLY A C 1
ATOM 822 O O . GLY A 1 103 ? -3.368 11.006 -9.567 1.00 95.00 103 GLY A O 1
ATOM 823 N N . LYS A 1 104 ? -3.004 8.987 -10.482 1.00 95.50 104 LYS A N 1
ATOM 824 C CA . LYS A 1 104 ? -4.346 8.477 -10.207 1.00 95.50 104 LYS A CA 1
ATOM 825 C C . LYS A 1 104 ? -4.645 8.336 -8.717 1.00 95.50 104 LYS A C 1
ATOM 827 O O . LYS A 1 104 ? -5.712 8.753 -8.275 1.00 95.50 104 LYS A O 1
ATOM 832 N N . ALA A 1 105 ? -3.712 7.800 -7.936 1.00 95.19 105 ALA A N 1
ATOM 833 C CA . ALA A 1 105 ? -3.846 7.720 -6.485 1.00 95.19 105 ALA A CA 1
ATOM 834 C C . ALA A 1 105 ? -4.021 9.117 -5.864 1.00 95.19 105 ALA A C 1
ATOM 836 O O . ALA A 1 105 ? -4.852 9.303 -4.977 1.00 95.19 105 ALA A O 1
ATOM 837 N N . ALA A 1 106 ? -3.294 10.121 -6.369 1.00 95.38 106 ALA A N 1
ATOM 838 C CA . ALA A 1 106 ? -3.451 11.505 -5.932 1.00 95.38 106 ALA A CA 1
ATOM 839 C C . ALA A 1 106 ? -4.820 12.103 -6.304 1.00 95.38 106 ALA A C 1
ATOM 841 O O . ALA A 1 106 ? -5.387 12.839 -5.497 1.00 95.38 106 ALA A O 1
ATOM 842 N N . ALA A 1 107 ? -5.355 11.782 -7.487 1.00 95.44 107 ALA A N 1
ATOM 843 C CA . ALA A 1 107 ? -6.692 12.204 -7.903 1.00 95.44 107 ALA A CA 1
ATOM 844 C C . ALA A 1 107 ? -7.779 11.580 -7.013 1.00 95.44 107 ALA A C 1
ATOM 846 O O . ALA A 1 107 ? -8.561 12.311 -6.418 1.00 95.44 107 ALA A O 1
ATOM 847 N N . LEU A 1 108 ? -7.741 10.258 -6.809 1.00 94.94 108 LEU A N 1
ATOM 848 C CA . LEU A 1 108 ? -8.680 9.545 -5.932 1.00 94.94 108 LEU A CA 1
ATOM 849 C C . LEU A 1 108 ? -8.656 10.094 -4.498 1.00 94.94 108 LEU A C 1
ATOM 851 O O . LEU A 1 108 ? -9.697 10.311 -3.883 1.00 94.94 108 LEU A O 1
ATOM 855 N N . ALA A 1 109 ? -7.460 10.370 -3.975 1.00 94.62 109 ALA A N 1
ATOM 856 C CA . ALA A 1 109 ? -7.294 10.984 -2.666 1.00 94.62 109 ALA A CA 1
ATOM 857 C C . ALA A 1 109 ? -7.933 12.384 -2.592 1.00 94.62 109 ALA A C 1
ATOM 859 O O . ALA A 1 109 ? -8.570 12.726 -1.593 1.00 94.62 109 ALA A O 1
ATOM 860 N N . SER A 1 110 ? -7.792 13.185 -3.652 1.00 94.69 110 SER A N 1
ATOM 861 C CA . SER A 1 110 ? -8.424 14.502 -3.761 1.00 94.69 110 SER A CA 1
ATOM 862 C C . SER A 1 110 ? -9.950 14.405 -3.826 1.00 94.69 110 SER A C 1
ATOM 864 O O . SER A 1 110 ? -10.623 15.137 -3.104 1.00 94.69 110 SER A O 1
ATOM 866 N N . ASP A 1 111 ? -10.489 13.484 -4.626 1.00 94.31 111 ASP A N 1
ATOM 867 C CA . ASP A 1 111 ? -11.935 13.263 -4.777 1.00 94.31 111 ASP A CA 1
ATOM 868 C C . ASP A 1 111 ? -12.578 12.794 -3.463 1.00 94.31 111 ASP A C 1
ATOM 870 O O . ASP A 1 111 ? -13.681 13.207 -3.111 1.00 94.31 111 ASP A O 1
ATOM 874 N N . ALA A 1 112 ? -11.842 12.013 -2.669 1.00 91.69 112 ALA A N 1
ATOM 875 C CA . ALA A 1 112 ? -12.222 11.620 -1.312 1.00 91.69 112 ALA A CA 1
ATOM 876 C C . ALA A 1 112 ? -12.020 12.734 -0.251 1.00 91.69 112 ALA A C 1
ATOM 878 O O . ALA A 1 112 ? -12.195 12.506 0.953 1.00 91.69 112 ALA A O 1
ATOM 879 N N . GLY A 1 113 ? -11.646 13.951 -0.666 1.00 92.00 113 GLY A N 1
ATOM 880 C CA . GLY A 1 113 ? -11.498 15.125 0.199 1.00 92.00 113 GLY A CA 1
ATOM 881 C C . GLY A 1 113 ? -10.214 15.151 1.034 1.00 92.00 113 GLY A C 1
ATOM 882 O O . GLY A 1 113 ? -10.155 15.855 2.039 1.00 92.00 113 GLY A O 1
ATOM 883 N N . SER A 1 114 ? -9.193 14.373 0.667 1.00 91.81 114 SER A N 1
ATOM 884 C CA . SER A 1 114 ? -7.888 14.313 1.346 1.00 91.81 114 SER A CA 1
ATOM 885 C C . SER A 1 114 ? -6.733 14.449 0.341 1.00 91.81 114 SER A C 1
ATOM 887 O O . SER A 1 114 ? -6.027 13.475 0.075 1.00 91.81 114 SER A O 1
ATOM 889 N N . PRO A 1 115 ? -6.512 15.646 -0.238 1.00 93.25 115 PRO A N 1
ATOM 890 C CA . PRO A 1 115 ? -5.484 15.851 -1.255 1.00 93.25 115 PRO A CA 1
ATOM 891 C C . PRO A 1 115 ? -4.075 15.545 -0.728 1.00 93.25 115 PRO A C 1
ATOM 893 O O . PRO A 1 115 ? -3.690 15.953 0.369 1.00 93.25 115 PRO A O 1
ATOM 896 N N . LEU A 1 116 ? -3.274 14.853 -1.545 1.00 94.75 116 LEU A N 1
ATOM 897 C CA . LEU A 1 116 ? -1.903 14.484 -1.186 1.00 94.75 116 LEU A CA 1
ATOM 898 C C . LEU A 1 116 ? -0.922 15.639 -1.404 1.00 94.75 116 LEU A C 1
ATOM 900 O O . LEU A 1 116 ? -0.838 16.192 -2.507 1.00 94.75 116 LEU A O 1
ATOM 904 N N . GLY A 1 117 ? -0.106 15.911 -0.383 1.00 94.31 117 GLY A N 1
ATOM 905 C CA . GLY A 1 117 ? 1.092 16.744 -0.498 1.00 94.31 117 GLY A CA 1
ATOM 906 C C . GLY A 1 117 ? 2.210 16.063 -1.298 1.00 94.31 117 GLY A C 1
ATOM 907 O O . GLY A 1 117 ? 2.169 14.860 -1.557 1.00 94.31 117 GLY A O 1
ATOM 908 N N . GLN A 1 118 ? 3.235 16.832 -1.675 1.00 93.75 118 GLN A N 1
ATOM 909 C CA . GLN A 1 118 ? 4.326 16.363 -2.540 1.00 93.75 118 GLN A CA 1
ATOM 910 C C . GLN A 1 118 ? 5.044 15.124 -1.986 1.00 93.75 118 GLN A C 1
ATOM 912 O O . GLN A 1 118 ? 5.242 14.161 -2.723 1.00 93.75 118 GLN A O 1
ATOM 917 N N . GLN A 1 119 ? 5.374 15.118 -0.691 1.00 94.69 119 GLN A N 1
ATOM 918 C CA . GLN A 1 119 ? 6.031 13.979 -0.046 1.00 94.69 119 GLN A CA 1
ATOM 919 C C . GLN A 1 119 ? 5.177 12.705 -0.131 1.00 94.69 119 GLN A C 1
ATOM 921 O O . GLN A 1 119 ? 5.674 11.657 -0.528 1.00 94.69 119 GLN A O 1
ATOM 926 N N . ALA A 1 120 ? 3.876 12.796 0.158 1.00 95.00 120 ALA A N 1
ATOM 927 C CA . ALA A 1 120 ? 2.987 11.639 0.088 1.00 95.00 120 ALA A CA 1
ATOM 928 C C . ALA A 1 120 ? 2.878 11.082 -1.343 1.00 95.00 120 ALA A C 1
ATOM 930 O O . ALA A 1 120 ? 2.821 9.872 -1.528 1.00 95.00 120 ALA A O 1
ATOM 931 N N . ARG A 1 121 ? 2.905 11.942 -2.372 1.00 95.56 121 ARG A N 1
ATOM 932 C CA . ARG A 1 121 ? 2.936 11.496 -3.779 1.00 95.56 121 ARG A CA 1
ATOM 933 C C . ARG A 1 121 ? 4.227 10.745 -4.115 1.00 95.56 121 ARG A C 1
ATOM 935 O O . ARG A 1 121 ? 4.174 9.733 -4.807 1.00 95.56 121 ARG A O 1
ATOM 942 N N . GLN A 1 122 ? 5.369 11.212 -3.608 1.00 94.94 122 GLN A N 1
ATOM 943 C CA . GLN A 1 122 ? 6.653 10.521 -3.774 1.00 94.94 122 GLN A CA 1
ATOM 944 C C . GLN A 1 122 ? 6.650 9.157 -3.072 1.00 94.94 122 GLN A C 1
ATOM 946 O O . GLN A 1 122 ? 7.085 8.172 -3.656 1.00 94.94 122 GLN A O 1
ATOM 951 N N . GLU A 1 123 ? 6.105 9.073 -1.859 1.00 96.88 123 GLU A N 1
ATOM 952 C CA . GLU A 1 123 ? 5.965 7.816 -1.111 1.00 96.88 123 GLU A CA 1
ATOM 953 C C . GLU A 1 123 ? 5.034 6.806 -1.811 1.00 96.88 123 GLU A C 1
ATOM 955 O O . GLU A 1 123 ? 5.285 5.597 -1.778 1.00 96.88 123 GLU A O 1
ATOM 960 N N . VAL A 1 124 ? 3.982 7.280 -2.493 1.00 96.81 124 VAL A N 1
ATOM 961 C CA . VAL A 1 124 ? 3.155 6.427 -3.364 1.00 96.81 124 VAL A CA 1
ATOM 962 C C . VAL A 1 124 ? 4.002 5.866 -4.505 1.00 96.81 124 VAL A C 1
ATOM 964 O O . VAL A 1 124 ? 4.030 4.654 -4.691 1.00 96.81 124 VAL A O 1
ATOM 967 N N . ALA A 1 125 ? 4.749 6.707 -5.227 1.00 95.75 125 ALA A N 1
ATOM 968 C CA . ALA A 1 125 ? 5.622 6.239 -6.307 1.00 95.75 125 ALA A CA 1
ATOM 969 C C . ALA A 1 125 ? 6.676 5.228 -5.809 1.00 95.75 125 ALA A C 1
ATOM 971 O O . ALA A 1 125 ? 6.872 4.186 -6.434 1.00 95.75 125 ALA A O 1
ATOM 972 N N . GLN A 1 126 ? 7.287 5.471 -4.645 1.00 95.94 126 GLN A N 1
ATOM 973 C CA . GLN A 1 126 ? 8.216 4.533 -3.997 1.00 95.94 126 GLN A CA 1
ATOM 974 C C . GLN A 1 126 ? 7.559 3.179 -3.699 1.00 95.94 126 GLN A C 1
ATOM 976 O O . GLN A 1 126 ? 8.158 2.135 -3.956 1.00 95.94 126 GLN A O 1
ATOM 981 N N . THR A 1 127 ? 6.309 3.187 -3.230 1.00 97.31 127 THR A N 1
ATOM 982 C CA . THR A 1 127 ? 5.533 1.959 -3.002 1.00 97.31 127 THR A CA 1
ATOM 983 C C . THR A 1 127 ? 5.339 1.183 -4.307 1.00 97.31 127 THR A C 1
ATOM 985 O O . THR A 1 127 ? 5.564 -0.024 -4.341 1.00 97.31 127 THR A O 1
ATOM 988 N N . LEU A 1 128 ? 4.985 1.863 -5.403 1.00 96.38 128 LEU A N 1
ATOM 989 C CA . LEU A 1 128 ? 4.813 1.225 -6.715 1.00 96.38 128 LEU A CA 1
ATOM 990 C C . LEU A 1 128 ? 6.133 0.644 -7.248 1.00 96.38 128 LEU A C 1
ATOM 992 O O . LEU A 1 128 ? 6.141 -0.442 -7.824 1.00 96.38 128 LEU A O 1
ATOM 996 N N . HIS A 1 129 ? 7.262 1.317 -7.013 1.00 95.81 129 HIS A N 1
ATOM 997 C CA . HIS A 1 129 ? 8.582 0.765 -7.322 1.00 95.81 129 HIS A CA 1
ATOM 998 C C . HIS A 1 129 ? 8.905 -0.487 -6.497 1.00 95.81 129 HIS A C 1
ATOM 1000 O O . HIS A 1 129 ? 9.414 -1.461 -7.052 1.00 95.81 129 HIS A O 1
ATOM 1006 N N . ALA A 1 130 ? 8.571 -0.502 -5.203 1.00 95.94 130 ALA A N 1
ATOM 1007 C CA . ALA A 1 130 ? 8.754 -1.680 -4.355 1.00 95.94 130 ALA A CA 1
ATOM 1008 C C . ALA A 1 130 ? 7.943 -2.884 -4.870 1.00 95.94 130 ALA A C 1
ATOM 1010 O O . ALA A 1 130 ? 8.473 -3.989 -4.963 1.00 95.94 130 ALA A O 1
ATOM 1011 N N . VAL A 1 131 ? 6.697 -2.655 -5.297 1.00 95.75 131 VAL A N 1
ATOM 1012 C CA . VAL A 1 131 ? 5.819 -3.675 -5.903 1.00 95.75 131 VAL A CA 1
ATOM 1013 C C . VAL A 1 131 ? 6.427 -4.294 -7.169 1.00 95.75 131 VAL A C 1
ATOM 1015 O O . VAL A 1 131 ? 6.334 -5.504 -7.393 1.00 95.75 131 VAL A O 1
ATOM 1018 N N . LEU A 1 132 ? 7.069 -3.480 -8.009 1.00 94.94 132 LEU A N 1
ATOM 1019 C CA . LEU A 1 132 ? 7.752 -3.973 -9.207 1.00 94.94 132 LEU A CA 1
ATOM 1020 C C . LEU A 1 132 ? 8.977 -4.827 -8.856 1.00 94.94 132 LEU A C 1
ATOM 1022 O O . LEU A 1 132 ? 9.222 -5.855 -9.492 1.00 94.94 132 LEU A O 1
ATOM 1026 N N . ALA A 1 133 ? 9.727 -4.428 -7.831 1.00 91.62 133 ALA A N 1
ATOM 1027 C CA . ALA A 1 133 ? 10.978 -5.072 -7.450 1.00 91.62 133 ALA A CA 1
ATOM 1028 C C . ALA A 1 133 ? 10.784 -6.393 -6.687 1.00 91.62 133 ALA A C 1
ATOM 1030 O O . ALA A 1 133 ? 11.588 -7.310 -6.858 1.00 91.62 133 ALA A O 1
ATOM 1031 N N . ASP A 1 134 ? 9.726 -6.515 -5.882 1.00 93.38 134 ASP A N 1
ATOM 1032 C CA . ASP A 1 134 ? 9.569 -7.602 -4.911 1.00 93.38 134 ASP A CA 1
ATOM 1033 C C . ASP A 1 134 ? 8.170 -8.257 -4.996 1.00 93.38 134 ASP A C 1
ATOM 1035 O O . ASP A 1 134 ? 7.152 -7.572 -4.854 1.00 93.38 134 ASP A O 1
ATOM 1039 N N . PRO A 1 135 ? 8.075 -9.584 -5.232 1.00 93.00 135 PRO A N 1
ATOM 1040 C CA . PRO A 1 135 ? 6.792 -10.284 -5.233 1.00 93.00 135 PRO A CA 1
ATOM 1041 C C . PRO A 1 135 ? 6.067 -10.235 -3.880 1.00 93.00 135 PRO A C 1
ATOM 1043 O O . PRO A 1 135 ? 4.844 -10.367 -3.858 1.00 93.00 135 PRO A O 1
ATOM 1046 N N . ASP A 1 136 ? 6.771 -10.074 -2.763 1.00 94.44 136 ASP A N 1
ATOM 1047 C CA . ASP A 1 136 ? 6.171 -10.004 -1.429 1.00 94.44 136 ASP A CA 1
ATOM 1048 C C . ASP A 1 136 ? 5.529 -8.632 -1.214 1.00 94.44 136 ASP A C 1
ATOM 1050 O O . ASP A 1 136 ? 4.356 -8.559 -0.844 1.00 94.44 136 ASP A O 1
ATOM 1054 N N . ALA A 1 137 ? 6.230 -7.560 -1.596 1.00 95.25 137 ALA A N 1
ATOM 1055 C CA . ALA A 1 137 ? 5.672 -6.209 -1.663 1.00 95.25 137 ALA A CA 1
ATOM 1056 C C . ALA A 1 137 ? 4.444 -6.142 -2.586 1.00 95.25 137 ALA A C 1
ATOM 1058 O O . ALA A 1 137 ? 3.452 -5.490 -2.262 1.00 95.25 137 ALA A O 1
ATOM 1059 N N . ALA A 1 138 ? 4.476 -6.851 -3.720 1.00 94.81 138 ALA A N 1
ATOM 1060 C CA . ALA A 1 138 ? 3.343 -6.938 -4.635 1.00 94.81 138 ALA A CA 1
ATOM 1061 C C . ALA A 1 138 ? 2.110 -7.590 -3.991 1.00 94.81 138 ALA A C 1
ATOM 1063 O O . ALA A 1 138 ? 1.000 -7.084 -4.159 1.00 94.81 138 ALA A O 1
ATOM 1064 N N . ARG A 1 139 ? 2.295 -8.675 -3.224 1.00 93.88 139 ARG A N 1
ATOM 1065 C CA . ARG A 1 139 ? 1.204 -9.324 -2.479 1.00 93.88 139 ARG A CA 1
ATOM 1066 C C . ARG A 1 139 ? 0.679 -8.438 -1.351 1.00 93.88 139 ARG A C 1
ATOM 1068 O O . ARG A 1 139 ? -0.532 -8.328 -1.192 1.00 93.88 139 ARG A O 1
ATOM 1075 N N . GLU A 1 140 ? 1.568 -7.784 -0.604 1.00 95.06 140 GLU A N 1
ATOM 1076 C CA . GLU A 1 140 ? 1.186 -6.880 0.488 1.00 95.06 140 GLU A CA 1
ATOM 1077 C C . GLU A 1 140 ? 0.387 -5.675 -0.030 1.00 95.06 140 GLU A C 1
ATOM 1079 O O . GLU A 1 140 ? -0.655 -5.326 0.525 1.00 95.06 140 GLU A O 1
ATOM 1084 N N . TRP A 1 141 ? 0.825 -5.073 -1.138 1.00 95.75 141 TRP A N 1
ATOM 1085 C CA . TRP A 1 141 ? 0.097 -3.981 -1.776 1.00 95.75 141 TRP A CA 1
ATOM 1086 C C . TRP A 1 141 ? -1.246 -4.440 -2.347 1.00 95.75 141 TRP A C 1
ATOM 1088 O O . TRP A 1 141 ? -2.252 -3.775 -2.114 1.00 95.75 141 TRP A O 1
ATOM 1098 N N . ALA A 1 142 ? -1.294 -5.594 -3.024 1.00 93.56 142 ALA A N 1
ATOM 1099 C CA . ALA A 1 142 ? -2.529 -6.147 -3.585 1.00 93.56 142 ALA A CA 1
ATOM 1100 C C . ALA A 1 142 ? -3.587 -6.484 -2.518 1.00 93.56 142 ALA A C 1
ATOM 1102 O O . ALA A 1 142 ? -4.775 -6.486 -2.828 1.00 93.56 142 ALA A O 1
ATOM 1103 N N . ALA A 1 143 ? -3.184 -6.713 -1.263 1.00 93.19 143 ALA A N 1
ATOM 1104 C CA . ALA A 1 143 ? -4.124 -6.852 -0.152 1.00 93.19 143 ALA A CA 1
ATOM 1105 C C . ALA A 1 143 ? -4.850 -5.533 0.182 1.00 93.19 143 ALA A C 1
ATOM 1107 O O . ALA A 1 143 ? -5.896 -5.557 0.822 1.00 93.19 143 ALA A O 1
ATOM 1108 N N . GLY A 1 144 ? -4.317 -4.372 -0.221 1.00 94.88 144 GLY A N 1
ATOM 1109 C CA . GLY A 1 144 ? -4.962 -3.070 -0.022 1.00 94.88 144 GLY A CA 1
ATOM 1110 C C . GLY A 1 144 ? -5.113 -2.678 1.452 1.00 94.88 144 GLY A C 1
ATOM 1111 O O . GLY A 1 144 ? -6.078 -1.997 1.815 1.00 94.88 144 GLY A O 1
ATOM 1112 N N . ARG A 1 145 ? -4.197 -3.143 2.312 1.00 95.94 145 ARG A N 1
ATOM 1113 C CA . ARG A 1 145 ? -4.209 -2.948 3.776 1.00 95.94 145 ARG A CA 1
ATOM 1114 C C . ARG A 1 145 ? -2.908 -2.335 4.317 1.00 95.94 145 ARG A C 1
ATOM 1116 O O . ARG A 1 145 ? -2.542 -2.537 5.473 1.00 95.94 145 ARG A O 1
ATOM 1123 N N . LEU A 1 146 ? -2.190 -1.570 3.493 1.00 96.81 146 LEU A N 1
ATOM 1124 C CA . LEU A 1 146 ? -0.942 -0.925 3.895 1.00 96.81 146 LEU A CA 1
ATOM 1125 C C . LEU A 1 146 ? -1.183 0.112 4.995 1.00 96.81 146 LEU A C 1
ATOM 1127 O O . LEU A 1 146 ? -2.039 0.989 4.872 1.00 96.81 146 LEU A O 1
ATOM 1131 N N . SER A 1 147 ? -0.371 0.052 6.051 1.00 95.94 147 SER A N 1
ATOM 1132 C CA . SER A 1 147 ? -0.348 1.065 7.119 1.00 95.94 147 SER A CA 1
ATOM 1133 C C . SER A 1 147 ? 0.755 2.113 6.933 1.00 95.94 147 SER A C 1
ATOM 1135 O O . SER A 1 147 ? 0.674 3.217 7.471 1.00 95.94 147 SER A O 1
ATOM 1137 N N . LYS A 1 148 ? 1.781 1.786 6.150 1.00 96.06 148 LYS A N 1
ATOM 1138 C CA . LYS A 1 148 ? 2.924 2.638 5.815 1.00 96.06 148 LYS A CA 1
ATOM 1139 C C . LYS A 1 148 ? 3.317 2.401 4.350 1.00 96.06 148 LYS A C 1
ATOM 1141 O O . LYS A 1 148 ? 2.945 1.361 3.808 1.00 96.06 148 LYS A O 1
ATOM 1146 N N . PRO A 1 149 ? 4.048 3.330 3.717 1.00 94.56 149 PRO A N 1
ATOM 1147 C CA . PRO A 1 149 ? 4.585 3.114 2.380 1.00 94.56 149 PRO A CA 1
ATOM 1148 C C . PRO A 1 149 ? 5.522 1.905 2.359 1.00 94.56 149 PRO A C 1
ATOM 1150 O O . PRO A 1 149 ? 6.199 1.621 3.356 1.00 94.56 149 PRO A O 1
ATOM 1153 N N . LEU A 1 150 ? 5.576 1.220 1.219 1.00 94.81 150 LEU A N 1
ATOM 1154 C CA . LEU A 1 150 ? 6.572 0.179 0.989 1.00 94.81 150 LEU A CA 1
ATOM 1155 C C . LEU A 1 150 ? 7.862 0.835 0.503 1.00 94.81 150 LEU A C 1
ATOM 1157 O O . LEU A 1 150 ? 7.835 1.749 -0.320 1.00 94.81 150 LEU A O 1
ATOM 1161 N N . ALA A 1 151 ? 8.991 0.362 1.018 1.00 83.38 151 ALA A N 1
ATOM 1162 C CA . ALA A 1 151 ? 10.306 0.768 0.550 1.00 83.38 151 ALA A CA 1
ATOM 1163 C C . ALA A 1 151 ? 10.864 -0.332 -0.353 1.00 83.38 151 ALA A C 1
ATOM 1165 O O . ALA A 1 151 ? 10.786 -1.512 -0.010 1.00 83.38 151 ALA A O 1
ATOM 1166 N N . ALA A 1 152 ? 11.437 0.050 -1.493 1.00 63.19 152 ALA A N 1
ATOM 1167 C CA . ALA A 1 152 ? 12.174 -0.896 -2.315 1.00 63.19 152 ALA A CA 1
ATOM 1168 C C . ALA A 1 152 ? 13.406 -1.391 -1.541 1.00 63.19 152 ALA A C 1
ATOM 1170 O O . ALA A 1 152 ? 14.106 -0.603 -0.898 1.00 63.19 152 ALA A O 1
ATOM 1171 N N . ALA A 1 153 ? 13.691 -2.693 -1.607 1.00 58.00 153 ALA A N 1
ATOM 1172 C CA . ALA A 1 153 ? 14.960 -3.210 -1.114 1.00 58.00 153 ALA A CA 1
ATOM 1173 C C . ALA A 1 153 ? 16.120 -2.545 -1.895 1.00 58.00 153 ALA A C 1
ATOM 1175 O O . ALA A 1 153 ? 15.984 -2.343 -3.106 1.00 58.00 153 ALA A O 1
ATOM 1176 N N . PRO A 1 154 ? 17.266 -2.231 -1.257 1.00 47.66 154 PRO A N 1
ATOM 1177 C CA . PRO A 1 154 ? 18.356 -1.427 -1.837 1.00 47.66 154 PRO A CA 1
ATOM 1178 C C . PRO A 1 154 ? 19.094 -2.026 -3.063 1.00 47.66 154 PRO A C 1
ATOM 1180 O O . PRO A 1 154 ? 20.181 -1.574 -3.403 1.00 47.66 154 PRO A O 1
ATOM 1183 N N . GLY A 1 155 ? 18.537 -3.025 -3.756 1.00 46.91 155 GLY A N 1
ATOM 1184 C CA . GLY A 1 155 ? 19.163 -3.706 -4.897 1.00 46.91 155 GLY A CA 1
ATOM 1185 C C . GLY A 1 155 ? 18.637 -3.339 -6.293 1.00 46.91 155 GLY A C 1
ATOM 1186 O O . GLY A 1 155 ? 19.284 -3.702 -7.270 1.00 46.91 155 GLY A O 1
ATOM 1187 N N . PHE A 1 156 ? 17.497 -2.646 -6.427 1.00 50.00 156 PHE A N 1
ATOM 1188 C CA . PHE A 1 156 ? 16.861 -2.427 -7.744 1.00 50.00 156 PHE A CA 1
ATOM 1189 C C . PHE A 1 156 ? 17.291 -1.120 -8.445 1.00 50.00 156 PHE A C 1
ATOM 1191 O O . PHE A 1 156 ? 17.254 -1.036 -9.669 1.00 50.00 156 PHE A O 1
ATOM 1198 N N . GLU A 1 157 ? 17.766 -0.111 -7.705 1.00 47.50 157 GLU A N 1
ATOM 1199 C CA . GLU A 1 157 ? 18.175 1.189 -8.278 1.00 47.50 157 GLU A CA 1
ATOM 1200 C C . GLU A 1 157 ? 19.592 1.201 -8.887 1.00 47.50 157 GLU A C 1
ATOM 1202 O O . GLU A 1 157 ? 19.952 2.135 -9.602 1.00 47.50 157 GLU A O 1
ATOM 1207 N N . ALA A 1 158 ? 20.410 0.169 -8.655 1.00 37.75 158 ALA A N 1
ATOM 1208 C CA . ALA A 1 158 ? 21.825 0.183 -9.044 1.00 37.75 158 ALA A CA 1
ATOM 1209 C C . ALA A 1 158 ? 22.103 -0.140 -10.530 1.00 37.75 158 ALA A C 1
ATOM 1211 O O . ALA A 1 158 ? 23.252 -0.059 -10.953 1.00 37.75 158 ALA A O 1
ATOM 1212 N N . ALA A 1 159 ? 21.093 -0.490 -11.336 1.00 38.41 159 ALA A N 1
ATOM 1213 C CA . ALA A 1 159 ? 21.298 -0.950 -12.718 1.00 38.41 159 ALA A CA 1
ATOM 1214 C C . ALA A 1 159 ? 21.063 0.117 -13.811 1.00 38.41 159 ALA A C 1
ATOM 1216 O O . ALA A 1 159 ? 21.109 -0.213 -14.994 1.00 38.41 159 ALA A O 1
ATOM 1217 N N . ALA A 1 160 ? 20.807 1.378 -13.443 1.00 36.62 160 ALA A N 1
ATOM 1218 C CA . ALA A 1 160 ? 20.449 2.444 -14.389 1.00 36.62 160 ALA A CA 1
ATOM 1219 C C . ALA A 1 160 ? 21.420 3.644 -14.404 1.00 36.62 160 ALA A C 1
ATOM 1221 O O . ALA A 1 160 ? 20.995 4.771 -14.663 1.00 36.62 160 ALA A O 1
ATOM 1222 N N . ARG A 1 161 ? 22.712 3.428 -14.134 1.00 34.00 161 ARG A N 1
ATOM 1223 C CA . ARG A 1 161 ? 23.755 4.444 -14.349 1.00 34.00 161 ARG A CA 1
ATOM 1224 C C . ARG A 1 161 ? 24.803 3.969 -15.337 1.00 34.00 161 ARG A C 1
ATOM 1226 O O . ARG A 1 161 ? 25.200 2.790 -15.231 1.00 34.00 161 ARG A O 1
#

Secondary structure (DSSP, 8-state):
--HHHHHHHHHHS-HHHHHHHHHHHHHHHHHTT-HHHHHHHHHPPPPPHHHHHHHHHHHH-HHHHHHHHHHHHHHHHHHHHT-HHHHHHHHHHHHHHHHHHHHHHHHHHHHTT-PPPHHHHHHHHHHHHHHHH-HHHHHHHHTT--SSPPPPPTTSGGG--